Protein 8HQU (pdb70)

Solvent-accessible surface area: 7344 Å² total; per-residue (Å²): 97,26,105,20,52,45,93,61,4,39,0,105,62,78,6,58,115,120,41,43,36,104,5,28,0,20,0,90,38,124,113,46,11,0,0,38,8,102,34,87,14,93,174,84,10,50,22,122,43,74,18,21,55,0,44,63,68,66,77,38,107,0,60,2,30,0,86,12,40,135,131,85,40,65,120,111,97,139,10,170,29,87,2,50,1,23,3,3,40,10,72,122,120,41,123,84,118,61,12,66,91,31,15,79,105,10,37,76,88,37,110,143,118,26,87,57,53,125,1,103,6,106,28,116

GO terms:
  GO:0140268 endoplasmic reticulum-plasma membrane contact site (C, IDA)
  GO:0031965 nuclear membrane (C, IDA)
  GO:0032541 cortical endoplasmic reticulum (C, IDA)
  GO:0071561 nucleus-vacuole junction (C, IDA)
  GO:0005635 nuclear envelope (C, IDA)
  GO:0005783 endoplasmic reticulum (C, IDA)
  GO:0005789 endoplasmic reticulum membrane (C, IDA)
  GO:0005886 plasma membrane (C, IDA)
  GO:0005934 cellular bud tip (C, IDA)
  GO:0035091 phosphatidylinositol binding (F, IDA)
  GO:0061163 endoplasmic reticulum polarization (P, IDA)
  GO:0031509 subtelomeric heterochromatin formation (P, IGI)
  GO:0060304 regulation of phosphatidylinositol dephosphorylation (P, IGI)
  GO:0048309 endoplasmic reticulum inheritance (P, IGI)
  GO:0090158 endoplasmic reticulum membrane organization (P, IGI)
  GO:0061709 reticulophagy (P, IGI)
  GO:0008654 phospholipid biosynthetic process (P, IGI)
  GO:0005783 endoplasmic reticulum (C, HDA)
  GO:0042308 negative regulation of protein import into nucleus (P, IMP)
  GO:0033149 FFAT mot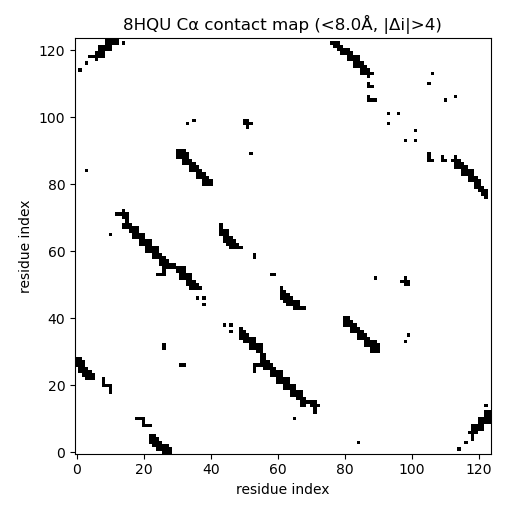if binding (F, IMP)

InterPro domains:
  IPR000535 Major sperm protein (MSP) domain [PF00635] (4-107)
  IPR000535 Major sperm protein (MSP) domain [PS50202] (3-126)
  IPR008962 PapD-like superfamily [SSF49354] (4-134)
  IPR013783 Immunoglobulin-like fold [G3DSA:2.60.40.10] (1-126)
  IPR016763 Vesicle-associated membrane-protein-associated protein [PIRSF019693] (2-243)
  IPR016763 Vesicle-associated membrane-protein-associated protein [PTHR10809] (4-215)

Organism: Saccharomyces cerevisiae (strain ATCC 204508 / S288c) (NCBI:txid559292)

Foldseek 3Di:
DKDKDDQEAEDEPVLQAKDKDKIKIFAQDQAKKKKAKDKPCVVFWDKPPRIDIAHHGGMDMIIIMGHGDNDRDDPPDFDFIKMKMKMFTDHDDPVPDGCVVCVVVRCVVCVVVIDMHIHYYGYD

Nearest PDB structures (foldseek):
  8hqu-assembly1_A  TM=1.008E+00  e=1.069E-23  Saccharomyces cerevisiae
  6lp4-assembly1_A  TM=9.913E-01  e=4.818E-22  Saccharomyces cerevisiae S288C
  1z9l-assembly1_A  TM=8.394E-01  e=5.543E-10  Rattus norvegicus
  2bvu-assembly3_C  TM=7.848E-01  e=9.645E-09  Ascaris suum
  1grw-assembly2_B  TM=8.058E-01  e=2.371E-08  Caenorhabditis elegans

Radius of gyration: 15.69 Å; Cα contacts (8 Å, |Δi|>4): 276; chains: 1; bounding box: 49×24×27 Å

Secondary structure (DSSP, 8-state):
-EEEE-SEEEEPSPTTS-EEEEEEEEE-SSS-EEEEEEES-TTTEEEESSEEEE-TT-EEEEEEEE---SSPPPTT-----EEEEEEEE--S--TT--HHHHHHHHHHHHGGG-EEEEEEEEE-

Structure (mmCIF, N/CA/C/O backbone):
data_8HQU
#
_entry.id   8HQU
#
_cell.length_a   68.507
_cell.length_b   68.507
_cell.length_c   56.237
_cell.angle_alpha   90.000
_cell.angle_beta   90.000
_cell.angle_gamma   120.000
#
_symmetry.space_group_name_H-M   'P 32 2 1'
#
loop_
_entity.id
_entity.type
_entity.pdbx_description
1 polymer 'Vesicle-associated membrane protein-associated protein SCS2'
2 water water
#
loop_
_atom_site.group_PDB
_atom_site.id
_atom_site.type_symbol
_atom_site.label_atom_id
_atom_site.label_alt_id
_atom_site.label_comp_id
_atom_site.label_asym_id
_atom_site.label_entity_id
_atom_site.label_seq_id
_atom_site.pdbx_PDB_ins_code
_atom_site.Cartn_x
_atom_site.Cartn_y
_atom_site.Cartn_z
_atom_site.occupancy
_atom_site.B_iso_or_equiv
_atom_site.auth_seq_id
_atom_site.auth_comp_id
_atom_site.auth_asym_id
_atom_site.auth_atom_id
_atom_site.pdbx_PDB_model_num
ATOM 1 N N . ALA A 1 13 ? -23.68100 9.49300 4.29200 1.000 50.89000 3 ALA A N 1
ATOM 2 C CA . ALA A 1 13 ? -22.58300 9.82900 3.39100 1.000 46.05000 3 ALA A CA 1
ATOM 3 C C . ALA A 1 13 ? -23.05200 10.82400 2.33800 1.000 45.53000 3 ALA A C 1
ATOM 4 O O . ALA A 1 13 ? -22.74000 12.01500 2.39100 1.000 46.76000 3 ALA A O 1
ATOM 6 N N . VAL A 1 14 ? -23.79900 10.31100 1.36900 1.000 43.21000 4 VAL A N 1
ATOM 7 C CA . VAL A 1 14 ? -24.46000 11.11900 0.35400 1.000 39.29000 4 VAL A CA 1
ATOM 8 C C . VAL A 1 14 ? -25.95700 10.98600 0.58400 1.000 34.99000 4 VAL A C 1
ATOM 9 O O . VAL A 1 14 ? -26.46500 9.87400 0.77000 1.000 38.65000 4 VAL A O 1
ATOM 13 N N . GLU A 1 15 ? -26.66000 12.10800 0.60500 1.000 33.66000 5 GLU A N 1
ATOM 14 C CA . GLU A 1 15 ? -28.10000 12.10400 0.81400 1.000 31.79000 5 GLU A CA 1
ATOM 15 C C . GLU A 1 15 ? -28.79100 12.59800 -0.44900 1.000 37.35000 5 GLU A C 1
ATOM 16 O O . GLU A 1 15 ? -28.42400 13.64100 -0.99600 1.000 34.50000 5 GLU A O 1
ATOM 22 N N . ILE A 1 16 ? -29.76400 11.82600 -0.92500 1.000 36.43000 6 ILE A N 1
ATOM 23 C CA . ILE A 1 16 ? -30.53900 12.14800 -2.11600 1.000 35.88000 6 ILE A CA 1
ATOM 24 C C . ILE A 1 16 ? -32.00600 12.16200 -1.71700 1.000 36.66000 6 ILE A C 1
ATOM 25 O O . ILE A 1 16 ? -32.48100 11.22300 -1.06500 1.000 37.01000 6 ILE A O 1
ATOM 30 N N . SER A 1 17 ? -32.71200 13.22400 -2.08500 1.000 32.31000 7 SER A N 1
ATOM 31 C CA . SER A 1 17 ? -34.12300 13.33800 -1.72800 1.000 33.12000 7 SER A CA 1
ATOM 32 C C . SER A 1 17 ? -34.83000 14.11800 -2.82000 1.000 37.07000 7 SER A C 1
ATOM 33 O O . SER A 1 17 ? -34.18400 14.76600 -3.65000 1.000 34.58000 7 SER A O 1
ATOM 36 N N . PRO A 1 18 ? -36.17600 14.05400 -2.87700 1.000 36.61000 8 PRO A N 1
ATOM 37 C CA . PRO A 1 18 ? -37.11100 13.28400 -2.03800 1.000 35.61000 8 PRO A CA 1
ATOM 38 C C . PRO A 1 18 ? -37.35600 11.86800 -2.55100 1.000 38.74000 8 PRO A C 1
ATOM 39 O O . PRO A 1 18 ? -36.78600 11.45800 -3.55500 1.000 40.57000 8 PRO A O 1
ATOM 43 N N . ASP A 1 19 ? -38.20300 11.09400 -1.86600 1.000 40.30000 9 ASP A N 1
ATOM 44 C CA . ASP A 1 19 ? -38.59000 9.78200 -2.37500 1.000 40.61000 9 ASP A CA 1
ATOM 45 C C . ASP A 1 19 ? -39.52300 9.90000 -3.57000 1.000 34.55000 9 ASP A C 1
ATOM 46 O O . ASP A 1 19 ? -39.48900 9.05700 -4.47100 1.000 36.42000 9 ASP A O 1
ATOM 51 N N . VAL A 1 20 ? -40.38500 10.91200 -3.57000 1.000 38.50000 10 VAL A N 1
ATOM 52 C CA . VAL A 1 20 ? -41.40500 11.09800 -4.59400 1.000 39.77000 10 VAL A CA 1
ATOM 53 C C . VAL A 1 20 ? -41.44800 12.57100 -4.96700 1.000 36.77000 10 VAL A C 1
ATOM 54 O O . VAL A 1 20 ? -41.40800 13.44400 -4.09500 1.000 42.06000 10 VAL A O 1
ATOM 58 N N . LEU A 1 21 ? -41.53300 12.85100 -6.26200 1.000 43.75000 11 LEU A N 1
ATOM 59 C CA . LEU A 1 21 ? -41.85600 14.18500 -6.74200 1.000 35.99000 11 LEU A CA 1
ATOM 60 C C . LEU A 1 21 ? -43.34600 14.23000 -7.04400 1.000 41.17000 11 LEU A C 1
ATOM 61 O O . LEU A 1 21 ? -43.86000 13.38000 -7.77800 1.000 40.96000 11 LEU A O 1
ATOM 66 N N . VAL A 1 22 ? -44.03800 15.20200 -6.46200 1.000 38.84000 12 VAL A N 1
ATOM 67 C CA . VAL A 1 22 ? -45.48600 15.31700 -6.58400 1.000 40.71000 12 VAL A CA 1
ATOM 68 C C . VAL A 1 22 ? -45.77400 16.56800 -7.39800 1.000 37.25000 12 VAL A C 1
ATOM 69 O O . VAL A 1 22 ? -45.46400 17.68500 -6.96800 1.000 40.65000 12 VAL A O 1
ATOM 73 N N . TYR A 1 23 ? -46.34800 16.38100 -8.58300 1.000 40.16000 13 TYR A N 1
ATOM 74 C CA . TYR A 1 23 ? -46.75600 17.48200 -9.44100 1.000 39.35000 13 TYR A CA 1
ATOM 75 C C . TYR A 1 23 ? -48.25200 17.69900 -9.27900 1.000 41.13000 13 TYR A C 1
ATOM 76 O O . TYR A 1 23 ? -49.03100 16.74100 -9.30900 1.000 47.68000 13 TYR A O 1
ATOM 85 N N . LYS A 1 24 ? -48.64200 18.95000 -9.08500 1.000 40.72000 14 LYS A N 1
ATOM 86 C CA . LYS A 1 24 ? -50.00300 19.29200 -8.71000 1.000 51.30000 14 LYS A CA 1
ATOM 87 C C . LYS A 1 24 ? -50.76600 19.83000 -9.91000 1.000 52.23000 14 LYS A C 1
ATOM 88 O O . LYS A 1 24 ? -50.21900 20.59000 -10.71600 1.000 45.93000 14 LYS A O 1
ATOM 94 N N . SER A 1 25 ? -52.03500 19.43400 -10.01800 1.000 52.10000 15 SER A N 1
ATOM 95 C CA . SER A 1 25 ? -52.92000 19.94900 -11.05500 1.000 52.55000 15 SER A CA 1
ATOM 96 C C . SER A 1 25 ? -52.98100 21.46900 -10.95000 1.000 43.42000 15 SER A C 1
ATOM 97 O O . SER A 1 25 ? -52.85800 22.01800 -9.84700 1.000 49.87000 15 SER A O 1
ATOM 100 N N . PRO A 1 26 ? -53.15900 22.19100 -12.06400 1.000 49.45000 16 PRO A N 1
ATOM 101 C CA . PRO A 1 26 ? -53.37000 21.71000 -13.44200 1.000 48.60000 16 PRO A CA 1
ATOM 102 C C . PRO A 1 26 ? -52.15500 21.01300 -14.05700 1.000 46.40000 16 PRO A C 1
ATOM 103 O O . PRO A 1 26 ? -51.09700 21.60600 -14.22400 1.000 51.86000 16 PRO A O 1
ATOM 107 N N . LEU A 1 27 ? -52.29300 19.73600 -14.40400 1.000 43.53000 17 LEU A N 1
ATOM 108 C CA . LEU A 1 27 ? -51.21200 18.98700 -15.02900 1.000 44.83000 17 LEU A CA 1
ATOM 109 C C . LEU A 1 27 ? -51.05800 19.29600 -16.51100 1.000 51.92000 17 LEU A C 1
ATOM 110 O O . LEU A 1 27 ? -50.16400 18.74000 -17.15600 1.000 51.90000 17 LEU A O 1
ATOM 115 N N . THR A 1 28 ? -51.90800 20.16000 -17.06400 1.000 54.94000 18 THR A N 1
ATOM 116 C CA . THR A 1 28 ? -51.75100 20.63200 -18.43100 1.000 54.76000 18 THR A CA 1
ATOM 117 C C . THR A 1 28 ? -50.77200 21.79200 -18.53900 1.000 55.64000 18 THR A C 1
ATOM 118 O O . THR A 1 28 ? -50.36200 22.13800 -19.65100 1.000 65.77000 18 THR A O 1
ATOM 122 N N . GLU A 1 29 ? -50.39600 22.39300 -17.41700 1.000 53.56000 19 GLU A N 1
ATOM 123 C CA . GLU A 1 29 ? -49.43000 23.47600 -17.36600 1.000 53.21000 19 GLU A CA 1
ATOM 124 C C . GLU A 1 29 ? -48.12100 22.95500 -16.78700 1.000 54.19000 19 GLU A C 1
ATOM 125 O O . GLU A 1 29 ? -48.08700 21.92900 -16.10000 1.000 47.98000 19 GLU A O 1
ATOM 131 N N . GLN A 1 30 ? -47.03700 23.66900 -17.06100 1.000 43.60000 20 GLN A N 1
ATOM 132 C CA . GLN A 1 30 ? -45.73900 23.21200 -16.59400 1.000 45.36000 20 GLN A CA 1
ATOM 133 C C . GLN A 1 30 ? -45.45900 23.73600 -15.19100 1.000 39.54000 20 GLN A C 1
ATOM 134 O O . GLN A 1 30 ? -45.90400 24.82100 -14.80800 1.000 38.64000 20 GLN A O 1
ATOM 140 N N . SER A 1 31 ? -44.73700 22.93200 -14.41500 1.000 37.65000 21 SER A N 1
ATOM 141 C CA . SER A 1 31 ? -44.41300 23.29600 -13.04100 1.000 37.87000 21 SER A CA 1
ATOM 142 C C . SER A 1 31 ? -43.12600 22.59400 -12.64500 1.000 35.64000 21 SER A C 1
ATOM 143 O O . SER A 1 31 ? -42.74300 21.58600 -13.23700 1.000 35.94000 21 SER A O 1
ATOM 146 N N . THR A 1 32 ? -42.46800 23.11900 -11.61900 1.000 35.15000 22 THR A N 1
ATOM 147 C CA . THR A 1 32 ? -41.15200 22.63900 -11.22800 1.000 31.83000 22 THR A CA 1
ATOM 148 C C . THR A 1 32 ? -41.22000 22.03100 -9.83700 1.000 37.70000 22 THR A C 1
ATOM 149 O O . THR A 1 32 ? -41.69900 22.67600 -8.89700 1.000 34.38000 22 THR A O 1
ATOM 153 N N . GLU A 1 33 ? -40.74400 20.79800 -9.70400 1.000 35.42000 23 GLU A N 1
ATOM 154 C CA . GLU A 1 33 ? -40.47800 20.24800 -8.38400 1.000 38.96000 23 GLU A CA 1
ATOM 155 C C . GLU A 1 33 ? -38.97500 20.04400 -8.25400 1.000 39.30000 23 GLU A C 1
ATOM 156 O O . GLU A 1 33 ? -38.22300 20.18900 -9.22000 1.000 36.66000 23 GLU A O 1
ATOM 162 N N . TYR A 1 34 ? -38.51700 19.76000 -7.04400 1.000 33.75000 24 TYR A N 1
ATOM 163 C CA . TYR A 1 34 ? -37.08900 19.83400 -6.77600 1.000 34.22000 24 TYR A CA 1
ATOM 164 C C . TYR A 1 34 ? -36.59300 18.57700 -6.08700 1.000 36.70000 24 TYR A C 1
ATOM 165 O O . TYR A 1 34 ? -37.22100 18.07500 -5.15000 1.000 34.71000 24 TYR A O 1
ATOM 174 N N . ALA A 1 35 ? -35.46000 18.07600 -6.56300 1.000 32.94000 25 ALA A N 1
ATOM 175 C CA . ALA A 1 35 ? -34.68800 17.08300 -5.83800 1.000 35.93000 25 ALA A CA 1
ATOM 176 C C . ALA A 1 35 ? -33.42100 17.75100 -5.31700 1.000 39.70000 25 ALA A C 1
ATOM 177 O O . ALA A 1 35 ? -33.12800 18.90600 -5.62700 1.000 35.03000 25 ALA A O 1
ATOM 179 N N . SER A 1 36 ? -32.66200 17.01700 -4.51500 1.000 36.73000 26 SER A N 1
ATOM 180 C CA . SER A 1 36 ? -31.45400 17.57300 -3.93100 1.000 29.67000 26 SER A CA 1
ATOM 181 C C . SER A 1 36 ? -30.48300 16.45100 -3.59900 1.000 35.11000 26 SER A C 1
ATOM 182 O O . SER A 1 36 ? -30.89200 15.35000 -3.20400 1.000 37.11000 26 SER A O 1
ATOM 185 N N . ILE A 1 37 ? -29.19500 16.74400 -3.78200 1.000 32.17000 27 ILE A N 1
ATOM 186 C CA . ILE A 1 37 ? -28.10500 15.84200 -3.43100 1.000 38.35000 27 ILE A CA 1
ATOM 187 C C . ILE A 1 37 ? -27.16300 16.59400 -2.50200 1.000 31.70000 27 ILE A C 1
ATOM 188 O O . ILE A 1 37 ? -26.61600 17.63500 -2.88200 1.000 31.63000 27 ILE A O 1
ATOM 193 N N . SER A 1 38 ? -26.97100 16.06900 -1.29400 1.000 31.05000 28 SER A N 1
ATOM 194 C CA . SER A 1 38 ? -26.06700 16.64100 -0.30700 1.000 29.54000 28 SER A CA 1
ATOM 195 C C . SER A 1 38 ? -24.87700 15.71000 -0.12600 1.000 29.04000 28 SER A C 1
ATOM 196 O O . SER A 1 38 ? -25.05500 14.51700 0.13700 1.000 30.09000 28 SER A O 1
ATOM 199 N N . ASN A 1 39 ? -23.66900 16.25400 -0.26700 1.000 29.85000 29 ASN A N 1
ATOM 200 C CA . ASN A 1 39 ? -22.43600 15.50500 -0.02800 1.000 30.93000 29 ASN A CA 1
ATOM 201 C C . ASN A 1 39 ? -21.98000 15.82100 1.39000 1.000 34.24000 29 ASN A C 1
ATOM 202 O O . ASN A 1 39 ? -21.42300 16.89000 1.65500 1.000 37.90000 29 ASN A O 1
ATOM 207 N N . ASN A 1 40 ? -22.22300 14.89000 2.30500 1.000 36.46000 30 ASN A N 1
ATOM 208 C CA . ASN A 1 40 ? -21.75100 15.02000 3.67600 1.000 41.42000 30 ASN A CA 1
ATOM 209 C C . ASN A 1 40 ? -20.49800 14.19500 3.93100 1.000 45.57000 30 ASN A C 1
ATOM 210 O O . ASN A 1 40 ? -20.11100 14.01500 5.08900 1.000 47.58000 30 ASN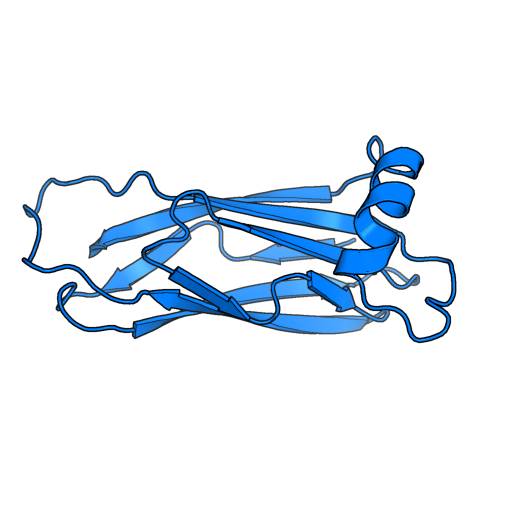 A O 1
ATOM 215 N N . SER A 1 41 ? -19.86400 13.68900 2.87500 1.000 32.76000 31 SER A N 1
ATOM 216 C CA . SER A 1 41 ? -18.56800 13.03900 2.97100 1.000 33.82000 31 SER A CA 1
ATOM 217 C C . SER A 1 41 ? -17.46300 14.08800 2.85200 1.000 36.38000 31 SER A C 1
ATOM 218 O O . SER A 1 41 ? -17.72400 15.27600 2.65600 1.000 38.84000 31 SER A O 1
ATOM 221 N N . ASP A 1 42 ? -16.21100 13.65000 2.97200 1.000 34.88000 32 ASP A N 1
ATOM 222 C CA . ASP A 1 42 ? -15.06900 14.54700 2.87200 1.000 39.52000 32 ASP A CA 1
ATOM 223 C C . ASP A 1 42 ? -14.39700 14.50800 1.50100 1.000 38.09000 32 ASP A C 1
ATOM 224 O O . ASP A 1 42 ? -13.29200 15.03900 1.34600 1.000 37.08000 32 ASP A O 1
ATOM 229 N N . GLN A 1 43 ? -15.03800 13.90400 0.50700 1.000 36.34000 33 GLN A N 1
ATOM 230 C CA . GLN A 1 43 ? -14.50800 13.87300 -0.84700 1.000 36.60000 33 GLN A CA 1
ATOM 231 C C . GLN A 1 43 ? -15.58300 14.31600 -1.83000 1.000 33.70000 33 GLN A C 1
ATOM 232 O O . GLN A 1 43 ? -16.77700 14.06900 -1.62700 1.000 32.86000 33 GLN A O 1
ATOM 238 N N . THR A 1 44 ? -15.14300 14.98600 -2.89500 1.000 31.64000 34 THR A N 1
ATOM 239 C CA . THR A 1 44 ? -16.06300 15.45100 -3.92300 1.000 31.56000 34 THR A CA 1
ATOM 240 C C . THR A 1 44 ? -16.74800 14.26400 -4.58700 1.000 28.54000 34 THR A C 1
ATOM 241 O O . THR A 1 44 ? -16.12800 13.22500 -4.82600 1.000 32.91000 34 THR A O 1
ATOM 245 N N . ILE A 1 45 ? -18.03900 14.40800 -4.88000 1.000 27.62000 35 ILE A N 1
ATOM 246 C CA . ILE A 1 45 ? -18.76100 13.38200 -5.61700 1.000 34.62000 35 ILE A CA 1
ATOM 247 C C . ILE A 1 45 ? -19.24200 13.96900 -6.93600 1.000 32.59000 35 ILE A C 1
ATOM 248 O O . ILE A 1 45 ? -19.24100 15.17900 -7.13700 1.000 34.18000 35 ILE A O 1
ATOM 253 N N . ALA A 1 46 ? -19.66500 13.08200 -7.83200 1.000 35.51000 36 ALA A N 1
ATOM 254 C CA . ALA A 1 46 ? -20.33800 13.44400 -9.07000 1.000 30.77000 36 ALA A CA 1
ATOM 255 C C . ALA A 1 46 ? -21.66100 12.69800 -9.13400 1.000 30.94000 36 ALA A C 1
ATOM 256 O O . ALA A 1 46 ? -21.79700 11.61000 -8.57400 1.000 36.01000 36 ALA A O 1
ATOM 258 N N . PHE A 1 47 ? -22.64700 13.29700 -9.79800 1.000 30.09000 37 PHE A N 1
ATOM 259 C CA . PHE A 1 47 ? -23.94900 12.66600 -9.94200 1.000 31.15000 37 PHE A CA 1
ATOM 260 C C . PHE A 1 47 ? -24.49800 12.89800 -11.34000 1.000 33.43000 37 PHE A C 1
ATOM 261 O O . PHE A 1 47 ? -24.14900 13.86600 -12.03000 1.000 32.04000 37 PHE A O 1
ATOM 269 N N . LYS A 1 48 ? -25.41100 11.99800 -11.70700 1.000 31.94000 38 LYS A N 1
ATOM 270 C CA . LYS A 1 48 ? -26.12600 12.01800 -12.97300 1.000 36.83000 38 LYS A CA 1
ATOM 271 C C . LYS A 1 48 ? -27.57900 11.67000 -12.68100 1.000 35.36000 38 LYS A C 1
ATOM 272 O O . LYS A 1 48 ? -27.85200 10.71100 -11.95100 1.000 36.68000 38 LYS A O 1
ATOM 278 N N . VAL A 1 49 ? -28.50500 12.45100 -13.22800 1.000 32.32000 39 VAL A N 1
ATOM 279 C CA . VAL A 1 49 ? -29.93800 12.20100 -13.09700 1.000 29.47000 39 VAL A CA 1
ATOM 280 C C . VAL A 1 49 ? -30.45100 11.71100 -14.44500 1.000 46.25000 39 VAL A C 1
ATOM 281 O O . VAL A 1 49 ? -30.30500 12.40700 -15.45700 1.000 34.29000 39 VAL A O 1
ATOM 285 N N . LYS A 1 50 ? -31.05000 10.51900 -14.46500 1.000 42.19000 40 LYS A N 1
ATOM 286 C CA . LYS A 1 50 ? -31.61900 9.95400 -15.68100 1.000 45.20000 40 LYS A CA 1
ATOM 287 C C . LYS A 1 50 ? -33.14300 9.97100 -15.60400 1.000 48.58000 40 LYS A C 1
ATOM 288 O O . LYS A 1 50 ? -33.73300 9.66100 -14.56200 1.000 45.12000 40 LYS A O 1
ATOM 294 N N . THR A 1 51 ? -33.76700 10.36100 -16.71300 1.000 44.12000 41 THR A N 1
ATOM 295 C CA . THR A 1 51 ? -35.21100 10.51700 -16.81500 1.000 45.84000 41 THR A CA 1
ATOM 296 C C . THR A 1 51 ? -35.79500 9.39600 -17.66100 1.000 45.99000 41 THR A C 1
ATOM 297 O O . THR A 1 51 ? -35.34000 9.16100 -18.78600 1.000 43.25000 41 THR A O 1
ATOM 301 N N . THR A 1 52 ? -36.80400 8.71000 -17.12100 1.000 35.41000 42 THR A N 1
ATOM 302 C CA . THR A 1 52 ? -37.50100 7.70300 -17.91100 1.000 46.76000 42 THR A CA 1
ATOM 303 C C . THR A 1 52 ? -38.41600 8.32400 -18.95900 1.000 40.86000 42 THR A C 1
ATOM 304 O O . THR A 1 52 ? -38.72300 7.66800 -19.95900 1.000 43.33000 42 THR A O 1
ATOM 308 N N . ALA A 1 53 ? -38.85200 9.56700 -18.76200 1.000 39.25000 43 ALA A N 1
ATOM 309 C CA . ALA A 1 53 ? -39.79300 10.23300 -19.66200 1.000 37.86000 43 ALA A CA 1
ATOM 310 C C . ALA A 1 53 ? -39.21300 11.55300 -20.16300 1.000 31.94000 43 ALA A C 1
ATOM 311 O O . ALA A 1 53 ? -39.73800 12.62900 -19.85700 1.000 36.22000 43 ALA A O 1
ATOM 313 N N . PRO A 1 54 ? -38.14500 11.50500 -20.96400 1.000 37.98000 44 PRO A N 1
ATOM 314 C CA . PRO A 1 54 ? -37.44900 12.75000 -21.33900 1.000 37.43000 44 PRO A CA 1
ATOM 315 C C . PRO A 1 54 ? -38.30600 13.74200 -22.10800 1.000 38.66000 44 PRO A C 1
ATOM 316 O O . PRO A 1 54 ? -38.00900 14.94200 -22.07000 1.000 32.26000 44 PRO A O 1
ATOM 320 N N . LYS A 1 55 ? -39.35900 13.29200 -22.80000 1.000 34.82000 45 LYS A N 1
ATOM 321 C CA . LYS A 1 55 ? -40.20200 14.22600 -23.54100 1.000 39.37000 45 LYS A CA 1
ATOM 322 C C . LYS A 1 55 ? -41.02800 15.12000 -22.63100 1.000 41.62000 45 LYS A C 1
ATOM 323 O O . LYS A 1 55 ? -41.55800 16.13100 -23.09900 1.000 43.58000 45 LYS A O 1
ATOM 329 N N . PHE A 1 56 ? -41.15300 14.78000 -21.35000 1.000 39.69000 46 PHE A N 1
ATOM 330 C CA . PHE A 1 56 ? -42.05800 15.49200 -20.46100 1.000 43.23000 46 PHE A CA 1
ATOM 331 C C . PHE A 1 56 ? -41.36400 16.24600 -19.33400 1.000 38.19000 46 PHE A C 1
ATOM 332 O O . PHE A 1 56 ? -42.02100 17.05000 -18.66500 1.000 40.38000 46 PHE A O 1
ATOM 340 N N . TYR A 1 57 ? -40.06500 16.03600 -19.11900 1.000 36.00000 47 TYR A N 1
ATOM 341 C CA . TYR A 1 57 ? -39.34900 16.70200 -18.04000 1.000 42.82000 47 TYR A CA 1
ATOM 342 C C . TYR A 1 57 ? -38.01500 17.23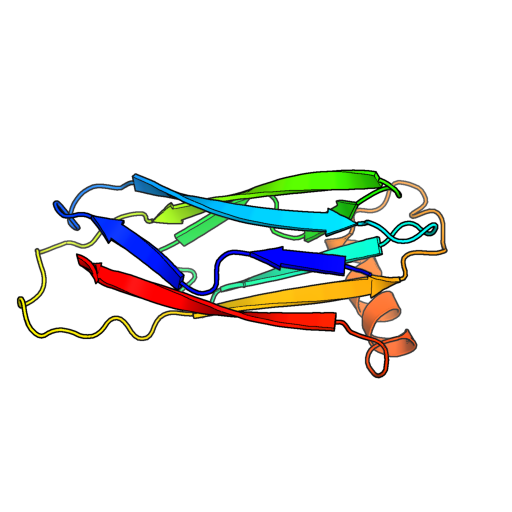400 -18.53800 1.000 37.12000 47 TYR A C 1
ATOM 343 O O . TYR A 1 57 ? -37.38400 16.65400 -19.42600 1.000 42.32000 47 TYR A O 1
ATOM 352 N N . CYS A 1 58 ? -37.60200 18.35200 -17.94800 1.000 37.16000 48 CYS A N 1
ATOM 353 C CA . CYS A 1 58 ? -36.27700 18.92700 -18.13000 1.000 32.33000 48 CYS A CA 1
ATOM 354 C C . CYS A 1 58 ? -35.58000 18.93400 -16.77800 1.000 35.93000 48 CYS A C 1
ATOM 355 O O . CYS A 1 58 ? -36.10500 19.49300 -15.81500 1.000 35.38000 48 CYS A O 1
ATOM 358 N N . VAL A 1 59 ? -34.41000 18.31500 -16.69700 1.000 34.35000 49 VAL A N 1
ATOM 359 C CA . VAL A 1 59 ? -33.65900 18.20600 -15.45200 1.000 34.28000 49 VAL A CA 1
ATOM 360 C C . VAL A 1 59 ? -32.46900 19.15500 -15.52500 1.000 38.39000 49 VAL A C 1
ATOM 361 O O . VAL A 1 59 ? -31.72100 19.14400 -16.51000 1.000 38.02000 49 VAL A O 1
ATOM 365 N N . ARG A 1 60 ? -32.29600 19.98300 -14.48700 1.000 27.78000 50 ARG A N 1
ATOM 366 C CA . ARG A 1 60 ? -31.17300 20.91500 -14.50000 1.000 25.94000 50 ARG A CA 1
ATOM 367 C C . ARG A 1 60 ? -30.64200 21.15200 -13.09300 1.000 33.23000 50 ARG A C 1
ATOM 368 O O . ARG A 1 60 ? -31.38700 21.61000 -12.21900 1.000 35.67000 50 ARG A O 1
ATOM 376 N N . PRO A 1 61 ? -29.36800 20.84400 -12.83000 1.000 31.60000 51 PRO A N 1
ATOM 377 C CA . PRO A 1 61 ? -28.40200 20.20800 -13.73100 1.000 34.62000 51 PRO A CA 1
ATOM 378 C C . PRO A 1 61 ? -28.66700 18.71600 -13.80000 1.000 38.78000 51 PRO A C 1
ATOM 379 O O . PRO A 1 61 ? -29.08800 18.12900 -12.80600 1.000 37.98000 51 PRO A O 1
ATOM 383 N N . ASN A 1 62 ? -28.46000 18.07000 -14.94400 1.000 31.07000 52 ASN A N 1
ATOM 384 C CA . ASN A 1 62 ? -28.64000 16.63000 -15.03100 1.000 33.71000 52 ASN A CA 1
ATOM 385 C C . ASN A 1 62 ? -27.37400 15.86500 -14.68600 1.000 34.54000 52 ASN A C 1
ATOM 386 O O . ASN A 1 62 ? -27.41900 14.63400 -14.60000 1.000 39.49000 52 ASN A O 1
ATOM 391 N N . ALA A 1 63 ? -26.25500 16.56200 -14.48800 1.000 29.48000 53 ALA A N 1
ATOM 392 C CA . ALA A 1 63 ? -25.01800 15.95300 -14.02400 1.000 29.53000 53 ALA A CA 1
ATOM 393 C C . ALA A 1 63 ? -24.11400 17.05300 -13.48700 1.000 37.60000 53 ALA A C 1
ATOM 394 O O . ALA A 1 63 ? -24.00400 18.12200 -14.09500 1.000 32.23000 53 ALA A O 1
ATOM 396 N N . ALA A 1 64 ? -23.46900 16.78400 -12.35500 1.000 28.53000 54 ALA A N 1
ATOM 397 C CA . ALA A 1 64 ? -22.60800 17.79600 -11.74100 1.000 36.14000 54 ALA A CA 1
ATOM 398 C C . ALA A 1 64 ? -21.79500 17.17200 -10.61500 1.000 35.42000 54 ALA A C 1
ATOM 399 O O . ALA A 1 64 ? -22.01300 16.02200 -10.23000 1.000 33.01000 54 ALA A O 1
ATOM 401 N N . VAL A 1 65 ? -20.86600 17.95800 -10.06900 1.000 31.43000 55 VAL A N 1
ATOM 402 C CA . VAL A 1 65 ? -20.11800 17.55300 -8.89000 1.000 33.29000 55 VAL A CA 1
ATOM 403 C C . VAL A 1 65 ? -20.67600 18.27600 -7.67300 1.000 32.75000 55 VAL A C 1
ATOM 404 O O . VAL A 1 65 ? -21.27300 19.35200 -7.76300 1.000 34.68000 55 VAL A O 1
ATOM 408 N N . VAL A 1 66 ? -20.47900 17.66000 -6.51100 1.000 31.34000 56 VAL A N 1
ATOM 409 C CA . VAL A 1 66 ? -20.89100 18.20600 -5.22600 1.000 33.13000 56 VAL A CA 1
ATOM 410 C C . VAL A 1 66 ? -19.66800 18.15200 -4.31900 1.000 33.20000 56 VAL A C 1
ATOM 411 O O . VAL A 1 66 ? -19.13200 17.06600 -4.05200 1.000 30.01000 56 VAL A O 1
ATOM 415 N N . ALA A 1 67 ? -19.20500 19.32000 -3.88300 1.000 31.45000 57 ALA A N 1
ATOM 416 C CA . ALA A 1 67 ? -18.06700 19.40900 -2.99500 1.000 30.30000 57 ALA A CA 1
ATOM 417 C C . ALA A 1 67 ? -18.46100 18.91600 -1.60600 1.000 31.12000 57 ALA A C 1
ATOM 418 O O . ALA A 1 67 ? -19.64700 18.86200 -1.27300 1.000 29.91000 57 ALA A O 1
ATOM 420 N N . PRO A 1 68 ? -17.48600 18.52800 -0.78500 1.000 30.57000 58 PRO A N 1
ATOM 421 C CA . PRO A 1 68 ? -17.81000 18.12300 0.58700 1.000 33.31000 58 PRO A CA 1
ATOM 422 C C . PRO A 1 68 ? -18.55100 19.22900 1.32500 1.000 31.06000 58 PRO A C 1
ATOM 423 O O . PRO A 1 68 ? -18.16400 20.39800 1.28400 1.000 34.25000 58 PRO A O 1
ATOM 427 N N . GLY A 1 69 ? -19.64200 18.84700 1.98100 1.000 33.84000 59 GLY A N 1
ATOM 428 C CA . GLY A 1 69 ? -20.46100 19.77700 2.72300 1.000 40.30000 59 GLY A CA 1
ATOM 429 C C . GLY A 1 69 ? -21.42100 20.59100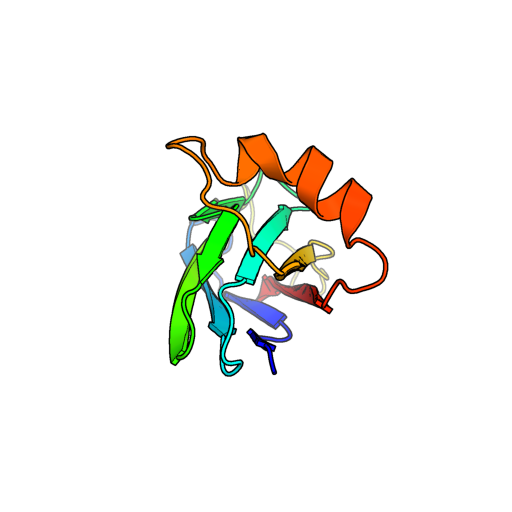 1.88700 1.000 40.77000 59 GLY A C 1
ATOM 430 O O . GLY A 1 69 ? -22.11700 21.45200 2.44000 1.000 31.63000 59 GLY A O 1
ATOM 431 N N . GLU A 1 70 ? -21.49200 20.34700 0.58200 1.000 33.39000 60 GLU A N 1
ATOM 432 C CA . GLU A 1 70 ? -22.33800 21.11700 -0.31700 1.000 35.20000 60 GLU A CA 1
ATOM 433 C C . GLU A 1 70 ? -23.62000 20.35300 -0.63100 1.000 33.02000 60 GLU A C 1
ATOM 434 O O . GLU A 1 70 ? -23.64500 19.12100 -0.64500 1.000 32.19000 60 GLU A O 1
ATOM 440 N N . THR A 1 71 ? -24.69200 21.10500 -0.87000 1.000 33.35000 61 THR A N 1
ATOM 441 C CA . THR A 1 71 ? -25.94200 20.57500 -1.39000 1.000 31.80000 61 THR A CA 1
ATOM 442 C C . THR A 1 71 ? -26.21400 21.21500 -2.74200 1.000 41.71000 61 THR A C 1
ATOM 443 O O . THR A 1 71 ? -26.10900 22.43700 -2.88800 1.000 36.31000 61 THR A O 1
ATOM 447 N N . ILE A 1 72 ? -26.55200 20.39200 -3.72700 1.000 28.69000 62 ILE A N 1
ATOM 448 C CA . ILE A 1 72 ? -26.96500 20.86700 -5.04000 1.000 33.12000 62 ILE A CA 1
ATOM 449 C C . ILE A 1 72 ? -28.43700 20.53400 -5.20200 1.000 35.93000 62 ILE A C 1
ATOM 450 O O . ILE A 1 72 ? -28.83800 19.37000 -5.06300 1.000 34.74000 62 ILE A O 1
ATOM 455 N N . GLN A 1 73 ? -29.24400 21.55700 -5.46600 1.000 33.15000 63 GLN A N 1
ATOM 456 C CA . GLN A 1 73 ? -30.65200 21.35900 -5.75200 1.000 35.44000 63 GLN A CA 1
ATOM 457 C C . GLN A 1 73 ? -30.83500 21.20900 -7.25300 1.000 34.31000 63 GLN A C 1
ATOM 458 O O . GLN A 1 73 ? -30.24200 21.94600 -8.04300 1.000 37.18000 63 GLN A O 1
ATOM 464 N N . VAL A 1 74 ? -31.64700 20.23600 -7.63600 1.000 35.88000 64 VAL A N 1
ATOM 465 C CA . VAL A 1 74 ? -31.88500 19.88700 -9.02700 1.000 38.04000 64 VAL A CA 1
ATOM 466 C C . VAL A 1 74 ? -33.33000 20.23800 -9.34800 1.000 37.07000 64 VAL A C 1
ATOM 467 O O . VAL A 1 74 ? -34.25800 19.74400 -8.69100 1.000 34.49000 64 VAL A O 1
ATOM 471 N N . GLN A 1 75 ? -33.51600 21.10700 -10.34100 1.000 36.35000 65 GLN A N 1
ATOM 472 C CA . GLN A 1 75 ? -34.83800 21.43400 -10.85000 1.000 33.36000 65 GLN A CA 1
ATOM 473 C C . GLN A 1 75 ? -35.32700 20.31900 -11.76400 1.000 29.63000 65 GLN A C 1
ATOM 474 O O . GLN A 1 75 ? -34.64300 19.94700 -12.72300 1.000 35.45000 65 GLN A O 1
ATOM 480 N N . VAL A 1 76 ? -36.51000 19.79200 -11.47600 1.000 29.04000 66 VAL A N 1
ATOM 481 C CA . VAL A 1 76 ? -37.18600 18.83200 -12.33100 1.000 32.52000 66 VAL A CA 1
ATOM 482 C C . VAL A 1 76 ? -38.42600 19.54600 -12.85600 1.000 33.20000 66 VAL A C 1
ATOM 483 O O . VAL A 1 76 ? -39.43500 19.67600 -12.15200 1.000 34.19000 66 VAL A O 1
ATOM 487 N N . ILE A 1 77 ? -38.33200 20.04900 -14.08400 1.000 30.61000 67 ILE A N 1
ATOM 488 C CA . ILE A 1 77 ? -39.36800 20.87900 -14.68600 1.000 37.22000 67 ILE A CA 1
ATOM 489 C C . ILE A 1 77 ? -40.27900 19.98100 -15.51400 1.000 35.36000 67 ILE A C 1
ATOM 490 O O . ILE A 1 77 ? -39.88100 19.48500 -16.57000 1.000 39.58000 67 ILE A O 1
ATOM 495 N N . PHE A 1 78 ? -41.49400 19.76100 -15.02200 1.000 34.46000 68 PHE A N 1
ATOM 496 C CA . PHE A 1 78 ? -42.53700 19.06000 -15.75600 1.000 38.71000 68 PHE A CA 1
ATOM 497 C C . PHE A 1 78 ? -43.13900 19.99400 -16.79800 1.000 39.82000 68 PHE A C 1
ATOM 498 O O . PHE A 1 78 ? -43.58000 21.10100 -16.46600 1.000 34.89000 68 PHE A O 1
ATOM 506 N N . LEU A 1 79 ? -43.15700 19.54200 -18.05500 1.000 38.94000 69 LEU A N 1
ATOM 507 C CA . LEU A 1 79 ? -43.60900 20.34300 -19.18600 1.000 40.27000 69 LEU A CA 1
ATOM 508 C C . LEU A 1 79 ? -45.11900 20.31000 -19.39000 1.000 38.74000 69 LEU A C 1
ATOM 509 O O . LEU A 1 79 ? -45.63800 21.10800 -20.17500 1.000 43.24000 69 LEU A O 1
ATOM 514 N N . GLY A 1 80 ? -45.83500 19.41200 -18.72300 1.000 45.49000 70 GLY A N 1
ATOM 515 C CA . GLY A 1 80 ? -47.28300 19.39600 -18.76800 1.000 47.58000 70 GLY A CA 1
ATOM 516 C C . GLY A 1 80 ? -47.82900 18.35900 -19.73500 1.000 50.72000 70 GLY A C 1
ATOM 517 O O . GLY A 1 80 ? -47.12000 17.78000 -20.56200 1.000 45.13000 70 GLY A O 1
ATOM 518 N N . LEU A 1 81 ? -49.13000 18.12800 -19.61400 1.000 51.44000 71 LEU A N 1
ATOM 519 C CA . LEU A 1 81 ? -49.85100 17.20900 -20.47700 1.000 46.52000 71 LEU A CA 1
ATOM 520 C C . LEU A 1 81 ? -50.79100 17.99100 -21.38300 1.000 57.97000 71 LEU A C 1
ATOM 521 O O . LEU A 1 81 ? -51.07400 19.17000 -21.15300 1.000 60.95000 71 LEU A O 1
ATOM 526 N N . THR A 1 82 ? -51.26700 17.32500 -22.43200 1.000 64.73000 72 THR A N 1
ATOM 527 C CA . THR A 1 82 ? -52.25300 17.94900 -23.30100 1.000 62.60000 72 THR A CA 1
ATOM 528 C C . THR A 1 82 ? -53.64500 17.95200 -22.68500 1.000 67.58000 72 THR A C 1
ATOM 529 O O . THR A 1 82 ? -54.46400 18.80600 -23.04100 1.000 58.54000 72 THR A O 1
ATOM 533 N N . GLU A 1 83 ? -53.92600 17.01900 -21.77400 1.000 69.13000 73 GLU A N 1
ATOM 534 C CA . GLU A 1 83 ? -55.21600 16.92100 -21.10500 1.000 61.82000 73 GLU A CA 1
ATOM 535 C C . GLU A 1 83 ? -54.99200 16.47200 -19.67000 1.000 64.15000 73 GLU A C 1
ATOM 536 O O . GLU A 1 83 ? -54.02500 15.76800 -19.37100 1.000 61.72000 73 GLU A O 1
ATOM 542 N N . GLU A 1 84 ? -55.90200 16.86600 -18.78800 1.000 63.95000 74 GLU A N 1
ATOM 543 C CA . GLU A 1 84 ? -55.84000 16.39000 -17.41100 1.000 66.45000 74 GLU A CA 1
ATOM 544 C C . GLU A 1 84 ? -56.15100 14.89900 -17.37500 1.000 69.61000 74 GLU A C 1
ATOM 545 O O . GLU A 1 84 ? -57.20800 14.47800 -17.86000 1.000 67.71000 74 GLU A O 1
ATOM 551 N N . PRO A 1 85 ? -55.27100 14.07500 -16.82000 1.000 70.74000 75 PRO A N 1
ATOM 552 C CA . PRO A 1 85 ? -55.52400 12.63300 -16.77300 1.000 72.72000 75 PRO A CA 1
ATOM 553 C C . PRO A 1 85 ? -56.57400 12.28500 -15.72500 1.000 77.14000 75 PRO A C 1
ATOM 554 O O . PRO A 1 85 ? -56.94600 13.09700 -14.87500 1.000 72.62000 75 PRO A O 1
ATOM 558 N N . ALA A 1 86 ? -57.04700 11.04200 -15.80400 1.000 71.50000 76 ALA A N 1
ATOM 559 C CA . ALA A 1 86 ? -58.06200 10.56600 -14.87600 1.000 70.29000 76 ALA A CA 1
ATOM 560 C C . ALA A 1 86 ? -57.55800 10.65100 -13.43900 1.000 75.81000 76 ALA A C 1
ATOM 561 O O . ALA A 1 86 ? -56.35400 10.58800 -13.17200 1.000 76.00000 76 ALA A O 1
ATOM 563 N N . ALA A 1 87 ? -58.50100 10.80600 -12.50500 1.000 76.57000 77 ALA A N 1
ATOM 564 C CA . ALA A 1 87 ? -58.14600 10.91500 -11.09500 1.000 77.87000 77 ALA A CA 1
ATOM 565 C C . ALA A 1 87 ? -57.46200 9.65900 -10.56900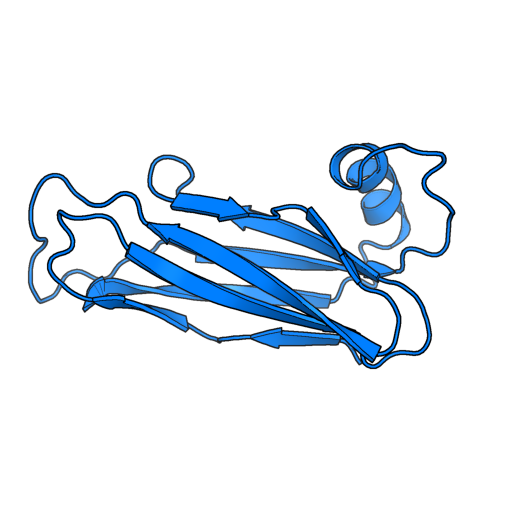 1.000 76.97000 77 ALA A C 1
ATOM 566 O O . ALA A 1 87 ? -56.71700 9.73800 -9.58600 1.000 76.81000 77 ALA A O 1
ATOM 568 N N . ASP A 1 88 ? -57.68800 8.51100 -11.20500 1.000 77.27000 78 ASP A N 1
ATOM 569 C CA . ASP A 1 88 ? -57.09500 7.24700 -10.79100 1.000 80.52000 78 ASP A CA 1
ATOM 570 C C . ASP A 1 88 ? -55.74900 6.96800 -11.44800 1.000 82.90000 78 ASP A C 1
ATOM 571 O O . ASP A 1 88 ? -55.04300 6.05400 -11.00600 1.000 78.08000 78 ASP A O 1
ATOM 576 N N . PHE A 1 89 ? -55.38300 7.72800 -12.48100 1.000 82.75000 79 PHE A N 1
ATOM 577 C CA . PHE A 1 89 ? -54.16800 7.44900 -13.23500 1.000 76.69000 79 PHE A CA 1
ATOM 578 C C . PHE A 1 89 ? -52.94400 7.47600 -12.33000 1.000 68.30000 79 PHE A C 1
ATOM 579 O O . PHE A 1 89 ? -52.78500 8.36600 -11.48800 1.000 63.24000 79 PHE A O 1
ATOM 587 N N . LYS A 1 90 ? -52.08100 6.48200 -12.50500 1.000 61.18000 80 LYS A N 1
ATOM 588 C CA . LYS A 1 90 ? -50.81800 6.38400 -11.78300 1.000 67.20000 80 LYS A CA 1
ATOM 589 C C . LYS A 1 90 ? -49.68700 6.73900 -12.74200 1.000 63.49000 80 LYS A C 1
ATOM 590 O O . LYS A 1 90 ? -49.41500 5.99200 -13.68900 1.000 60.26000 80 LYS A O 1
ATOM 596 N N . CYS 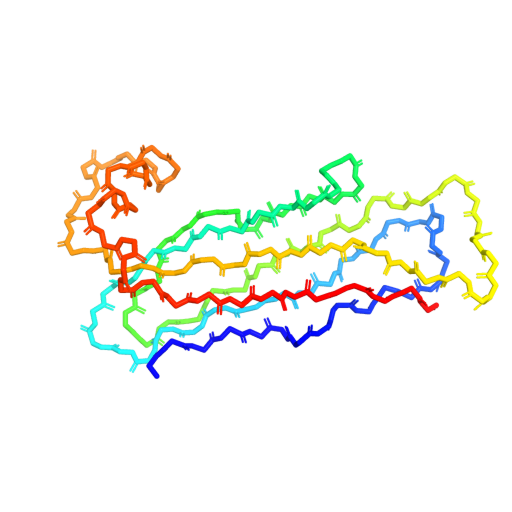A 1 91 ? -49.03300 7.87300 -12.49900 1.000 62.04000 81 CYS A N 1
ATOM 597 C CA . CYS A 1 91 ? -47.82900 8.20500 -13.24800 1.000 51.01000 81 CYS A CA 1
ATOM 598 C C . CYS A 1 91 ? -46.74100 7.18100 -12.95900 1.000 51.52000 81 CYS A C 1
ATOM 599 O O . CYS A 1 91 ? -46.43000 6.89300 -11.79900 1.000 61.06000 81 CYS A O 1
ATOM 602 N N . ARG A 1 92 ? -46.16800 6.62100 -14.01900 1.000 48.96000 82 ARG A N 1
ATOM 603 C CA . ARG A 1 92 ? -45.11500 5.62800 -13.89100 1.000 48.26000 82 ARG A CA 1
ATOM 604 C C . ARG A 1 92 ? -43.73200 6.20600 -14.16000 1.000 49.87000 82 ARG A C 1
ATOM 605 O O . ARG A 1 92 ? -42.75100 5.45600 -14.15800 1.000 55.79000 82 ARG A O 1
ATOM 613 N N . ASP A 1 93 ? -43.63100 7.51600 -14.38000 1.000 47.78000 83 ASP A N 1
ATOM 614 C CA . ASP A 1 93 ? -42.34400 8.13900 -14.65600 1.000 43.01000 83 ASP A CA 1
ATOM 615 C C . ASP A 1 93 ? -41.42400 8.03000 -13.44500 1.000 45.52000 83 ASP A C 1
ATOM 616 O O . ASP A 1 93 ? -41.87300 7.97300 -12.29800 1.000 41.29000 83 ASP A O 1
ATOM 621 N N . LYS A 1 94 ? -40.11900 8.01100 -13.71000 1.000 37.08000 84 LYS A N 1
ATOM 622 C CA . LYS A 1 94 ? -39.13000 7.84700 -12.65700 1.000 48.04000 84 LYS A CA 1
ATOM 623 C C . LYS A 1 94 ? -37.87000 8.61800 -13.01900 1.000 47.16000 84 LYS A C 1
ATOM 624 O O . LYS A 1 94 ? -37.60600 8.90900 -14.18900 1.000 44.02000 84 LYS A O 1
ATOM 630 N N . PHE A 1 95 ? -37.09000 8.93900 -11.99000 1.000 38.30000 85 PHE A N 1
ATOM 631 C CA . PHE A 1 95 ? -35.78900 9.58000 -12.13700 1.000 40.84000 85 PHE A CA 1
ATOM 632 C C . PHE A 1 95 ? -34.77400 8.77300 -11.34700 1.000 46.96000 85 PHE A C 1
ATOM 633 O O . PHE A 1 95 ? -34.92700 8.59400 -10.13800 1.000 42.26000 85 PHE A O 1
ATOM 641 N N . LEU A 1 96 ? -33.74400 8.28500 -12.01700 1.000 39.59000 86 LEU A N 1
ATOM 642 C CA . LEU A 1 96 ? -32.70100 7.53500 -11.33400 1.000 41.70000 86 LEU A CA 1
ATOM 643 C C . LEU A 1 96 ? -31.50600 8.45300 -11.11800 1.000 46.20000 86 LEU A C 1
ATOM 644 O O . LEU A 1 96 ? -30.91500 8.94500 -12.08300 1.000 37.65000 86 LEU A O 1
ATOM 649 N N . VAL A 1 97 ? -31.17300 8.69900 -9.85400 1.000 35.87000 87 VAL A N 1
ATOM 650 C CA . VAL A 1 97 ? -30.01200 9.49400 -9.48200 1.000 35.22000 87 VAL A CA 1
ATOM 651 C C . VAL A 1 97 ? -28.88200 8.53700 -9.14600 1.000 42.30000 87 VAL A C 1
ATOM 652 O O . VAL A 1 97 ? -29.06200 7.62000 -8.33300 1.000 42.57000 87 VAL A O 1
ATOM 656 N N . ILE A 1 98 ? -27.72700 8.73900 -9.77700 1.000 37.43000 88 ILE A N 1
ATOM 657 C CA . ILE A 1 98 ? -26.53000 7.95400 -9.51000 1.000 38.31000 88 ILE A CA 1
ATOM 658 C C . ILE A 1 98 ? -25.44800 8.90300 -9.02400 1.000 36.32000 88 ILE A C 1
ATOM 659 O O . ILE A 1 98 ? -25.20800 9.94100 -9.65100 1.000 34.82000 88 ILE A O 1
ATOM 664 N N . THR A 1 99 ? -24.79400 8.55200 -7.91500 1.000 36.22000 89 THR A N 1
ATOM 665 C CA . THR A 1 99 ? -23.66900 9.31500 -7.40100 1.000 41.11000 89 THR A CA 1
ATOM 666 C C . THR A 1 99 ? -22.45400 8.40800 -7.26800 1.000 42.85000 89 THR A C 1
ATOM 667 O O . THR A 1 99 ? -22.56800 7.22400 -6.92800 1.000 41.87000 89 THR A O 1
ATOM 671 N N . LEU A 1 100 ? -21.29400 8.99200 -7.53000 1.000 39.31000 90 LEU A N 1
ATOM 672 C CA . LEU A 1 100 ? -20.01300 8.31100 -7.63000 1.000 38.19000 90 LEU A CA 1
ATOM 673 C C . LEU A 1 100 ? -18.95400 9.19100 -6.99800 1.000 39.08000 90 LEU A C 1
ATOM 674 O O . LEU A 1 100 ? -19.12100 10.41200 -6.91600 1.000 38.02000 90 LEU A O 1
ATOM 679 N N . PRO A 1 101 ? -17.83800 8.61000 -6.55100 1.000 39.99000 91 PRO A N 1
ATOM 680 C CA . PRO A 1 101 ? -16.68500 9.44000 -6.20000 1.000 34.58000 91 PRO A CA 1
ATOM 681 C C . PRO A 1 101 ? -16.16700 10.16100 -7.43500 1.000 39.22000 91 PRO A C 1
ATOM 682 O O . PRO A 1 101 ? -16.27200 9.66600 -8.55900 1.000 38.89000 91 PRO A O 1
ATOM 686 N N . SER A 1 102 ? -15.61900 11.35100 -7.22200 1.000 35.15000 92 SER A N 1
ATOM 687 C CA . SER A 1 102 ? -15.04200 12.15600 -8.29900 1.000 37.68000 92 SER A CA 1
ATOM 688 C C . SER A 1 102 ? -13.68100 12.65300 -7.83000 1.000 31.92000 92 SER A C 1
ATOM 689 O O . SER A 1 102 ? -13.50100 13.83400 -7.51400 1.000 37.75000 92 SER A O 1
ATOM 692 N N . PRO A 1 103 ? -12.69300 11.75700 -7.75900 1.000 34.12000 93 PRO A N 1
ATOM 693 C CA . PRO A 1 103 ? -11.39400 12.13600 -7.19100 1.000 38.42000 93 PRO A CA 1
ATOM 694 C C . PRO A 1 103 ? -10.45300 12.82500 -8.16700 1.000 38.13000 93 PRO A C 1
ATOM 695 O O . PRO A 1 103 ? -9.41200 13.33500 -7.73100 1.000 38.82000 93 PRO A O 1
ATOM 699 N N . TYR A 1 104 ? -10.77800 12.87000 -9.45400 1.000 39.48000 94 TYR A N 1
ATOM 700 C CA . TYR A 1 104 ? -9.89300 13.44200 -10.45800 1.000 40.31000 94 TYR A CA 1
ATOM 701 C C . TYR A 1 104 ? -10.38700 14.81200 -10.90000 1.000 35.99000 94 TYR A C 1
ATOM 702 O O . TYR A 1 104 ? -11.58700 15.02200 -11.09700 1.000 38.06000 94 TYR A O 1
ATOM 711 N N . ASP A 1 105 ? -9.45300 15.74500 -11.04100 1.000 33.58000 95 ASP A N 1
ATOM 712 C CA . ASP A 1 105 ? -9.76000 17.01600 -11.67600 1.000 37.70000 95 ASP A CA 1
ATOM 713 C C . ASP A 1 105 ? -10.28000 16.75600 -13.08400 1.000 37.31000 95 ASP A C 1
ATOM 714 O O . ASP A 1 105 ? -9.71000 15.95400 -13.82700 1.000 37.40000 95 ASP A O 1
ATOM 719 N N . LEU A 1 106 ? -11.38600 17.41100 -13.43700 1.000 33.01000 96 LEU A N 1
ATOM 720 C CA . LEU A 1 106 ? -12.00300 17.17300 -14.73500 1.000 38.51000 96 LEU A CA 1
ATOM 721 C C . LEU A 1 106 ? -11.22200 17.78300 -15.89000 1.000 35.34000 96 LEU A C 1
ATOM 722 O O . LEU A 1 106 ? -11.54700 17.49500 -17.04800 1.000 41.78000 96 LEU A O 1
ATOM 727 N N . ASN A 1 107 ? -10.21300 18.60600 -15.61100 1.000 32.85000 97 ASN A N 1
ATOM 728 C CA . ASN A 1 107 ? -9.45500 19.30000 -16.64800 1.000 36.27000 97 ASN A CA 1
ATOM 729 C C . ASN A 1 107 ? -10.38900 20.07000 -17.57700 1.000 35.75000 97 ASN A C 1
ATOM 730 O O . ASN A 1 107 ? -10.26700 20.02700 -18.80000 1.000 36.74000 97 ASN A O 1
ATOM 735 N N . GLY A 1 108 ? -11.34900 20.76600 -16.97500 1.000 34.05000 98 GLY A N 1
ATOM 736 C CA . GLY A 1 108 ? -12.27300 21.59700 -17.71400 1.000 38.01000 98 GLY A CA 1
ATOM 737 C C . GLY A 1 108 ? -13.36800 20.86700 -18.46000 1.000 43.11000 98 GLY A C 1
ATOM 738 O O . GLY A 1 108 ? -14.24600 21.52800 -19.02900 1.000 40.20000 98 GLY A O 1
ATOM 739 N N . LYS A 1 109 ? -13.35000 19.53700 -18.49300 1.000 39.91000 99 LYS A N 1
ATOM 740 C CA . LYS A 1 109 ? -14.43300 18.80900 -19.13400 1.000 41.23000 99 LYS A CA 1
ATOM 741 C C . LYS A 1 109 ? -15.66800 18.81000 -18.23500 1.000 49.74000 99 LYS A C 1
ATOM 742 O O . LYS A 1 109 ? -15.59400 19.08500 -17.03300 1.000 44.94000 99 LYS A O 1
ATOM 748 N N . ALA A 1 110 ? -16.81600 18.50300 -18.83400 1.000 39.62000 100 ALA A N 1
ATOM 749 C CA . ALA A 1 110 ? -18.07100 18.42200 -18.10100 1.000 47.85000 100 ALA A CA 1
ATOM 750 C C . ALA A 1 110 ? -18.22300 17.04600 -17.46300 1.000 45.38000 100 ALA A C 1
ATOM 751 O O . ALA A 1 110 ? -17.56600 16.07900 -17.85300 1.000 45.15000 100 ALA A O 1
ATOM 753 N N . VAL A 1 111 ? -19.10000 16.96600 -16.45900 1.000 40.52000 101 VAL A N 1
ATOM 754 C CA . VAL A 1 111 ? -19.31400 15.68600 -15.78800 1.000 35.87000 101 VAL A CA 1
ATOM 755 C C . VAL A 1 111 ? -19.87000 14.66000 -16.76600 1.000 39.87000 101 VAL A C 1
ATOM 756 O O . VAL A 1 111 ? -19.45700 13.49300 -16.76500 1.000 37.97000 101 VAL A O 1
ATOM 760 N N . ALA A 1 112 ? -20.80500 15.08100 -17.62800 1.000 48.27000 102 ALA A N 1
ATOM 761 C CA . ALA A 1 112 ? -21.32200 14.17800 -18.65300 1.000 50.49000 102 ALA A CA 1
ATOM 762 C C . ALA A 1 112 ? -20.20800 13.65100 -19.54700 1.000 50.19000 102 ALA A C 1
ATOM 763 O O . ALA A 1 112 ? -20.30300 12.53200 -20.06500 1.000 58.28000 102 ALA A O 1
ATOM 765 N N . ASP A 1 113 ? -19.13700 14.43100 -19.72300 1.000 56.75000 103 ASP A N 1
ATOM 766 C CA . ASP A 1 113 ? -17.98500 13.96000 -20.48500 1.000 46.29000 103 ASP A CA 1
ATOM 767 C C . ASP A 1 113 ? -17.35000 12.74100 -19.82600 1.000 51.88000 103 ASP A C 1
ATOM 768 O O . ASP A 1 113 ? -17.29000 11.65900 -20.41900 1.000 63.14000 103 ASP A O 1
ATOM 773 N N . VAL A 1 114 ? -16.87900 12.89600 -18.58500 1.000 51.75000 104 VAL A N 1
ATOM 774 C CA . VAL A 1 114 ? -16.08500 11.85100 -17.94500 1.000 44.30000 104 VAL A CA 1
ATOM 775 C C . VAL A 1 114 ? -16.93300 10.76300 -17.30800 1.000 47.57000 104 VAL A C 1
ATOM 776 O O . VAL A 1 114 ? -16.37300 9.75300 -16.85200 1.000 48.30000 104 VAL A O 1
ATOM 780 N N . TRP A 1 115 ? -18.25700 10.93600 -17.26300 1.000 52.32000 105 TRP A N 1
ATOM 781 C CA . TRP A 1 115 ? -19.11300 10.01300 -16.52500 1.000 48.21000 105 TRP A CA 1
ATOM 782 C C . TRP A 1 115 ? -18.93000 8.58200 -16.99800 1.000 57.69000 105 TRP A C 1
ATOM 783 O O . TRP A 1 115 ? -19.02300 7.64200 -16.20300 1.000 57.60000 105 TRP A O 1
ATOM 794 N N . SER A 1 116 ? -18.66300 8.39900 -18.29300 1.000 63.14000 106 SER A N 1
ATOM 795 C CA . SER A 1 116 ? -18.43500 7.06500 -18.83200 1.000 61.97000 106 SER A CA 1
ATOM 796 C C . SER A 1 116 ? -17.31100 6.36200 -18.07800 1.000 49.77000 106 SER A C 1
ATOM 797 O O . SER A 1 116 ? -17.51100 5.29500 -17.48800 1.000 52.49000 106 SER A O 1
ATOM 800 N N . ASP A 1 117 ? -16.12200 6.97200 -18.07100 1.000 63.46000 107 ASP A N 1
ATOM 801 C CA . ASP A 1 117 ? -14.98000 6.38100 -17.37800 1.000 59.85000 107 ASP A CA 1
ATOM 802 C C . ASP A 1 117 ? -15.22100 6.30800 -15.87700 1.000 59.36000 107 ASP A C 1
ATOM 803 O O . ASP A 1 117 ? -14.86300 5.31500 -15.23000 1.000 66.71000 107 ASP A O 1
ATOM 808 N N . LEU A 1 118 ? -15.82100 7.35700 -15.30600 1.000 52.14000 108 LEU A N 1
ATOM 809 C CA . LEU A 1 118 ? -16.06700 7.38600 -13.86700 1.000 60.13000 108 LEU A CA 1
ATOM 810 C C . LEU A 1 118 ? -16.91400 6.19800 -13.43200 1.000 55.71000 108 LEU A C 1
ATOM 811 O O . LEU A 1 118 ? -16.57900 5.49500 -12.46800 1.000 55.83000 108 LEU A O 1
ATOM 816 N N . GLU A 1 119 ? -18.02700 5.96900 -14.12900 1.000 59.57000 109 GLU A N 1
ATOM 817 C CA . GLU A 1 119 ? -18.90400 4.86200 -13.77900 1.000 62.88000 109 GLU A CA 1
ATOM 818 C C . GLU A 1 119 ? -18.25900 3.53000 -14.11800 1.000 62.24000 109 GLU A C 1
ATOM 819 O O . GLU A 1 119 ? -18.33700 2.59000 -13.32600 1.000 63.43000 109 GLU A O 1
ATOM 825 N N . ALA A 1 120 ? -17.57400 3.44100 -15.26200 1.000 65.83000 110 ALA A N 1
ATOM 826 C CA . ALA A 1 120 ? -16.83200 2.22700 -15.57400 1.000 66.55000 110 ALA A CA 1
ATOM 827 C C . ALA A 1 120 ? -15.86700 1.85500 -14.45500 1.000 64.7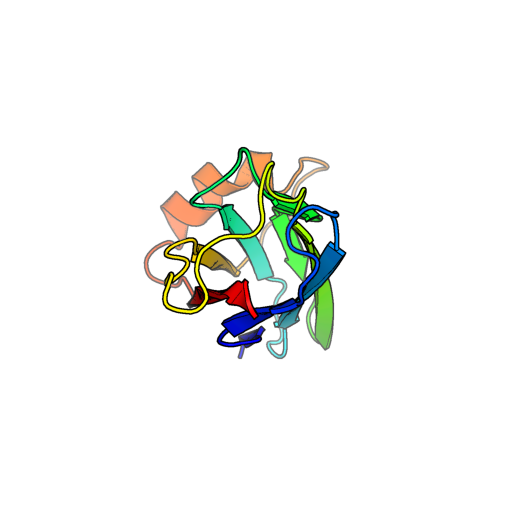3000 110 ALA A C 1
ATOM 828 O O . ALA A 1 120 ? -15.61500 0.66800 -14.22100 1.000 75.12000 110 ALA A O 1
ATOM 830 N N . GLU A 1 121 ? -15.33500 2.84800 -13.74200 1.000 63.69000 111 GLU A N 1
ATOM 831 C CA . GLU A 1 121 ? -14.38700 2.56200 -12.67100 1.000 61.68000 111 GLU A CA 1
ATOM 832 C C . GLU A 1 121 ? -15.07100 2.25400 -11.33900 1.000 65.62000 111 GLU A C 1
ATOM 833 O O . GLU A 1 121 ? -14.71900 1.26900 -10.68200 1.000 66.61000 111 GLU A O 1
ATOM 839 N N . PHE A 1 122 ? -16.04300 3.07400 -10.92000 1.000 66.23000 112 PHE A N 1
ATOM 840 C CA . PHE A 1 122 ? -16.61100 2.95800 -9.57700 1.000 64.67000 112 PHE A CA 1
ATOM 841 C C . PHE A 1 122 ? -18.05600 2.46000 -9.55200 1.000 69.93000 112 PHE A C 1
ATOM 842 O O . PHE A 1 122 ? -18.73000 2.63900 -8.53200 1.000 67.24000 112 PHE A O 1
ATOM 850 N N . LYS A 1 123 ? -18.54800 1.83100 -10.62800 1.000 72.10000 113 LYS A N 1
ATOM 851 C CA . LYS A 1 123 ? -19.96300 1.46300 -10.69100 1.000 75.41000 113 LYS A CA 1
ATOM 852 C C . LYS A 1 123 ? -20.38100 0.63900 -9.48600 1.000 64.30000 113 LYS A C 1
ATOM 853 O O . LYS A 1 123 ? -21.51300 0.75100 -9.00300 1.000 64.81000 113 LYS A O 1
ATOM 859 N N . GLN A 1 124 ? -19.46700 -0.18800 -8.98600 1.000 68.12000 114 GLN A N 1
ATOM 860 C CA . GLN A 1 124 ? -19.75100 -1.01100 -7.82200 1.000 77.31000 114 GLN A CA 1
ATOM 861 C C . GLN A 1 124 ? -19.98100 -0.15400 -6.58800 1.000 66.25000 114 GLN A C 1
ATOM 862 O O . GLN A 1 124 ? -20.78000 -0.52000 -5.71700 1.000 72.21000 114 GLN A O 1
ATOM 868 N N . GLN A 1 125 ? -19.30600 0.99000 -6.50400 1.000 64.02000 115 GLN A N 1
ATOM 869 C CA . GLN A 1 125 ? -19.36700 1.86100 -5.34100 1.000 63.82000 115 GLN A CA 1
ATOM 870 C C . GLN A 1 125 ? -20.43500 2.94500 -5.46100 1.000 64.16000 115 GLN A C 1
ATOM 871 O O . GLN A 1 125 ? -20.43100 3.88700 -4.66300 1.000 60.23000 115 GLN A O 1
ATOM 877 N N . ALA A 1 126 ? -21.34100 2.83600 -6.42900 1.000 58.43000 116 ALA A N 1
ATOM 878 C CA . ALA A 1 126 ? -22.31500 3.89300 -6.66500 1.000 47.99000 116 ALA A CA 1
ATOM 879 C C . ALA A 1 1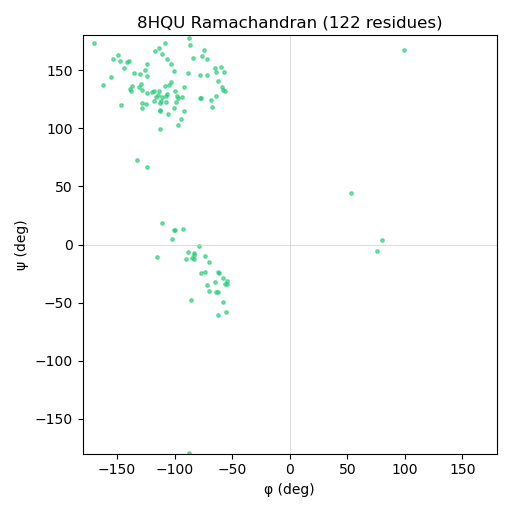26 ? -23.35900 3.94100 -5.55400 1.000 61.37000 116 ALA A C 1
ATOM 880 O O . ALA A 1 126 ? -23.73700 2.91700 -4.97800 1.000 64.56000 116 ALA A O 1
ATOM 882 N N . ILE A 1 127 ? -23.82200 5.15200 -5.24900 1.000 57.26000 117 ILE A N 1
ATOM 883 C CA . ILE A 1 127 ? -24.96400 5.36200 -4.36200 1.000 47.87000 117 ILE A CA 1
ATOM 884 C C . ILE A 1 127 ? -26.09400 5.94100 -5.20200 1.000 52.69000 117 ILE A C 1
ATOM 885 O O . ILE A 1 127 ? -25.97600 7.05000 -5.74000 1.000 42.95000 117 ILE A O 1
ATOM 890 N N . SER A 1 128 ? -27.18100 5.18800 -5.33000 1.000 45.54000 118 SER A N 1
ATOM 891 C CA . SER A 1 128 ? -28.25700 5.53700 -6.24100 1.000 45.54000 118 SER A CA 1
ATOM 892 C C . SER A 1 128 ? -29.58100 5.63900 -5.50200 1.000 46.88000 118 SER A C 1
ATOM 893 O O . SER A 1 128 ? -29.77600 5.03100 -4.44600 1.000 44.27000 118 SER A O 1
ATOM 896 N N . LYS A 1 129 ? -30.48900 6.41500 -6.08200 1.000 41.26000 119 LYS A N 1
ATOM 897 C CA . LYS A 1 129 ? -31.86300 6.49100 -5.60800 1.000 36.69000 119 LYS A CA 1
ATOM 898 C C . LYS A 1 129 ? -32.80100 6.52600 -6.80100 1.000 44.73000 119 LYS A C 1
ATOM 899 O O . LYS A 1 129 ? -32.58000 7.27600 -7.75600 1.000 43.57000 119 LYS A O 1
ATOM 905 N N . LYS A 1 130 ? -33.84800 5.71300 -6.73900 1.000 37.98000 120 LYS A N 1
ATOM 906 C CA . LYS A 1 130 ? -34.95500 5.80800 -7.67800 1.000 42.48000 120 LYS A CA 1
ATOM 907 C C . LYS A 1 130 ? -36.00100 6.74000 -7.08100 1.000 47.31000 120 LYS A C 1
ATOM 908 O O . LYS A 1 130 ? -36.57700 6.44100 -6.02900 1.000 49.34000 120 LYS A O 1
ATOM 914 N N . ILE A 1 131 ? -36.22500 7.87600 -7.73100 1.000 34.49000 121 ILE A N 1
ATOM 915 C CA . ILE A 1 131 ? -37.23200 8.84700 -7.32400 1.000 36.79000 121 ILE A CA 1
ATOM 916 C C . ILE A 1 131 ? -38.47000 8.63000 -8.17800 1.000 45.98000 121 ILE A C 1
ATOM 917 O O . ILE A 1 131 ? -38.39800 8.67600 -9.41300 1.000 43.53000 121 ILE A O 1
ATOM 922 N N . LYS A 1 132 ? -39.60200 8.37800 -7.52900 1.000 41.04000 122 LYS A N 1
ATOM 923 C CA . LYS A 1 132 ? -40.85200 8.20300 -8.24900 1.000 40.51000 122 LYS A CA 1
ATOM 924 C C . LYS A 1 132 ? -41.52400 9.55000 -8.49200 1.000 36.89000 122 LYS A C 1
ATOM 925 O O . LYS A 1 132 ? -41.11100 10.59000 -7.97300 1.000 40.44000 122 LYS A O 1
ATOM 931 N N . VAL A 1 133 ? -42.58400 9.51700 -9.29500 1.000 39.84000 123 VAL A N 1
ATOM 932 C CA . VAL A 1 133 ? -43.38200 10.69500 -9.60700 1.000 42.21000 123 VAL A CA 1
ATOM 933 C C . VAL A 1 133 ? -44.84600 10.36300 -9.36600 1.000 40.97000 123 VAL A C 1
ATOM 934 O O . VAL A 1 133 ? -45.31100 9.26900 -9.70600 1.000 39.45000 123 VAL A O 1
ATOM 938 N N . LYS A 1 134 ? -45.56900 11.30700 -8.77400 1.000 44.86000 124 LYS A N 1
ATOM 939 C CA . LYS A 1 134 ? -46.98900 11.15000 -8.50000 1.000 49.62000 124 LYS A CA 1
ATOM 940 C C . LYS A 1 134 ? -47.72700 12.36400 -9.04300 1.000 43.13000 124 LYS A C 1
ATOM 941 O O . LYS A 1 134 ? -47.30200 13.50300 -8.82300 1.000 43.96000 124 LYS A O 1
ATOM 947 N N . TYR A 1 135 ? -48.81800 12.11900 -9.76200 1.000 43.77000 125 TYR A N 1
ATOM 948 C CA . TYR A 1 135 ? -49.65500 13.19200 -10.27400 1.000 46.42000 125 TYR A CA 1
ATOM 949 C C . TYR A 1 135 ? -50.78000 13.47900 -9.29000 1.000 48.43000 125 TYR A C 1
ATOM 950 O O . TYR A 1 135 ? -51.51000 12.56700 -8.89000 1.000 59.75000 125 TYR A O 1
ATOM 959 N N . LEU A 1 136 ? -50.91400 14.74100 -8.90400 1.000 45.64000 126 LEU A N 1
ATOM 960 C CA . LEU A 1 136 ? -51.98400 15.14800 -8.00800 1.000 52.96000 126 LEU A CA 1
ATOM 961 C C . LEU A 1 136 ? -52.84200 16.23000 -8.65800 1.000 55.21000 126 LEU A C 1
ATOM 962 O O . LEU A 1 136 ? -52.87300 17.37200 -8.19800 1.000 58.38000 126 LEU A O 1
#

B-factor: mean 46.69, std 13.24, range [25.94, 97.93]

Sequence (124 aa):
AVEISPDVLVYKSPLTEQSTEYASISNNSDQTIAFKVKTTAPKFYCVRPNAAVVAPGETIQVQVIFLGLTEEPAADFKCRDKFLVITLPSPYDLNGKAVADVWSDLEAEFKQQAISKKIKVKYL